Protein AF-A0A925RMU4-F1 (afdb_monomer_lite)

Structure (mmCIF, N/CA/C/O backbone):
data_AF-A0A925RMU4-F1
#
_entry.id   AF-A0A925RMU4-F1
#
loop_
_atom_site.group_PDB
_atom_site.id
_atom_site.type_symbol
_atom_site.label_atom_id
_atom_site.label_alt_id
_atom_site.label_comp_id
_atom_site.label_asym_id
_atom_site.label_entity_id
_atom_site.label_seq_id
_atom_site.pdbx_PDB_ins_code
_atom_site.Cartn_x
_atom_site.Cartn_y
_atom_site.Cartn_z
_atom_site.occupancy
_atom_site.B_iso_or_equiv
_atom_site.auth_seq_id
_atom_site.auth_comp_id
_atom_site.auth_asym_id
_atom_site.auth_atom_id
_atom_site.pdbx_PDB_model_num
ATOM 1 N N . MET A 1 1 ? 21.379 13.595 -15.249 1.00 82.19 1 MET A N 1
ATOM 2 C CA . MET A 1 1 ? 20.724 12.526 -14.472 1.00 82.19 1 MET A CA 1
ATOM 3 C C . MET A 1 1 ? 19.239 12.778 -14.579 1.00 82.19 1 MET A C 1
ATOM 5 O O . MET A 1 1 ? 18.848 13.923 -14.382 1.00 82.19 1 MET A O 1
ATOM 9 N N . ASP A 1 2 ? 18.471 11.778 -14.993 1.00 91.44 2 ASP A N 1
ATOM 10 C CA . ASP A 1 2 ? 17.013 11.878 -15.062 1.00 91.44 2 ASP A CA 1
ATOM 11 C C . ASP A 1 2 ? 16.416 11.297 -13.777 1.00 91.44 2 ASP A C 1
ATOM 13 O O . ASP A 1 2 ? 16.868 10.256 -13.301 1.00 91.44 2 ASP A O 1
ATOM 17 N N . PHE A 1 3 ? 15.457 12.013 -13.202 1.00 95.81 3 PHE A N 1
ATOM 18 C CA . PHE A 1 3 ? 14.775 11.676 -11.952 1.00 95.81 3 PHE A CA 1
ATOM 19 C C . PHE A 1 3 ? 13.262 11.535 -12.147 1.00 95.81 3 PHE A C 1
ATOM 21 O O . PHE A 1 3 ? 12.538 11.329 -11.171 1.00 95.81 3 PHE A O 1
ATOM 28 N N . ALA A 1 4 ? 12.769 11.690 -13.378 1.00 97.06 4 ALA A N 1
ATOM 29 C CA . ALA A 1 4 ? 11.366 11.488 -13.673 1.00 97.06 4 ALA A CA 1
ATOM 30 C C . ALA A 1 4 ? 11.007 9.999 -13.508 1.00 97.06 4 ALA A C 1
ATOM 32 O O . ALA A 1 4 ? 11.769 9.130 -13.941 1.00 97.06 4 ALA A O 1
ATOM 33 N N . PRO A 1 5 ? 9.859 9.682 -12.887 1.00 96.19 5 PRO A N 1
ATOM 34 C CA . PRO A 1 5 ? 9.368 8.314 -12.853 1.00 96.19 5 PRO A CA 1
ATOM 35 C C . PRO A 1 5 ? 8.984 7.844 -14.259 1.00 96.19 5 PRO A C 1
ATOM 37 O O . PRO A 1 5 ? 8.510 8.628 -15.085 1.00 96.19 5 PRO A O 1
ATOM 40 N N . THR A 1 6 ? 9.140 6.548 -14.513 1.00 96.50 6 THR A N 1
ATOM 41 C CA . THR A 1 6 ? 8.651 5.918 -15.745 1.00 96.50 6 THR A CA 1
ATOM 42 C C . THR A 1 6 ? 7.118 5.913 -15.787 1.00 96.50 6 THR A C 1
ATOM 44 O O . THR A 1 6 ? 6.444 6.073 -14.764 1.00 96.50 6 THR A O 1
ATOM 47 N N . GLU A 1 7 ? 6.532 5.697 -16.967 1.00 96.06 7 GLU A N 1
ATOM 48 C CA . GLU A 1 7 ? 5.070 5.598 -17.114 1.00 96.06 7 GLU A CA 1
ATOM 49 C C . GLU A 1 7 ? 4.464 4.479 -16.256 1.00 96.06 7 GLU A C 1
ATOM 51 O O . GLU A 1 7 ? 3.406 4.661 -15.649 1.00 96.06 7 GLU A O 1
ATOM 56 N N . GLU A 1 8 ? 5.167 3.352 -16.154 1.00 91.94 8 GLU A N 1
ATOM 57 C CA . GLU A 1 8 ? 4.804 2.221 -15.303 1.00 91.94 8 GLU A CA 1
ATOM 58 C C . GLU A 1 8 ? 4.818 2.602 -13.817 1.00 91.94 8 GLU A C 1
ATOM 60 O O . GLU A 1 8 ? 3.841 2.373 -13.102 1.00 91.94 8 GLU A O 1
ATOM 65 N N . GLN A 1 9 ? 5.872 3.281 -13.354 1.00 94.00 9 GLN A N 1
ATOM 66 C CA . GLN A 1 9 ? 5.957 3.774 -11.976 1.00 94.00 9 GLN A CA 1
ATOM 67 C C . GLN A 1 9 ? 4.837 4.772 -11.661 1.00 94.00 9 GLN A C 1
ATOM 69 O O . GLN A 1 9 ? 4.265 4.746 -10.569 1.00 94.00 9 GLN A O 1
ATOM 74 N N . LEU A 1 10 ? 4.477 5.631 -12.619 1.00 97.06 10 LEU A N 1
ATOM 75 C CA . LEU A 1 10 ? 3.345 6.546 -12.484 1.00 97.06 10 LEU A CA 1
ATOM 76 C C . LEU A 1 10 ? 2.003 5.804 -12.416 1.00 97.06 10 LEU A C 1
ATOM 78 O O . LEU A 1 10 ? 1.113 6.228 -11.679 1.00 97.06 10 LEU A O 1
ATOM 82 N N . LEU A 1 11 ? 1.835 4.710 -13.161 1.00 93.75 11 LEU A N 1
ATOM 83 C CA . LEU A 1 11 ? 0.629 3.881 -13.104 1.00 93.75 11 LEU A CA 1
ATOM 84 C C . LEU A 1 11 ? 0.482 3.207 -11.735 1.00 93.75 11 LEU A C 1
ATOM 86 O O . LEU A 1 11 ? -0.574 3.329 -11.110 1.00 93.75 11 LEU A O 1
ATOM 90 N N . ILE A 1 12 ? 1.557 2.597 -11.233 1.00 93.31 12 ILE A N 1
ATOM 91 C CA . ILE A 1 12 ? 1.613 1.994 -9.895 1.00 93.31 12 ILE A CA 1
ATOM 92 C C . ILE A 1 12 ? 1.291 3.038 -8.821 1.00 93.31 12 ILE A C 1
ATOM 94 O O . ILE A 1 12 ? 0.469 2.792 -7.937 1.00 93.31 12 ILE A O 1
ATOM 98 N N . GLN A 1 13 ? 1.890 4.230 -8.913 1.00 95.75 13 GLN A N 1
ATOM 99 C CA . GLN A 1 13 ? 1.631 5.319 -7.971 1.00 95.75 13 GLN A CA 1
ATOM 100 C C . GLN A 1 13 ? 0.149 5.721 -7.956 1.00 95.75 13 GLN A C 1
ATOM 102 O O . GLN A 1 13 ? -0.411 5.919 -6.876 1.00 95.75 13 GLN A O 1
ATOM 107 N N . ARG A 1 14 ? -0.489 5.845 -9.128 1.00 96.56 14 ARG A N 1
ATOM 108 C CA . ARG A 1 14 ? -1.919 6.182 -9.228 1.00 96.56 14 ARG A CA 1
ATOM 109 C C . ARG A 1 14 ? -2.794 5.108 -8.586 1.00 96.56 14 ARG A C 1
ATOM 111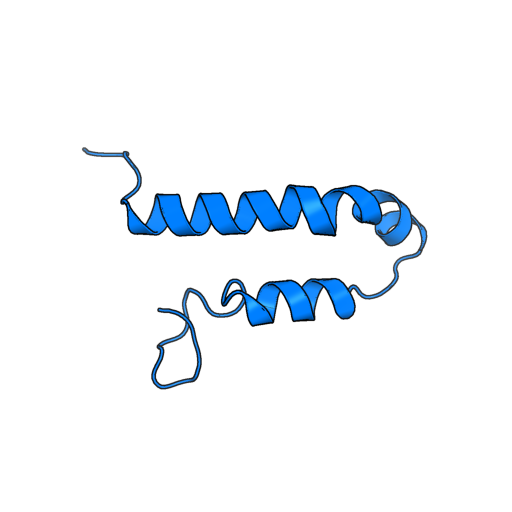 O O . ARG A 1 14 ? -3.613 5.438 -7.739 1.00 96.56 14 ARG A O 1
ATOM 118 N N . MET A 1 15 ? -2.561 3.836 -8.907 1.00 94.31 15 MET A N 1
ATOM 119 C CA . MET A 1 15 ? -3.301 2.721 -8.304 1.00 94.31 15 MET A CA 1
ATOM 120 C C . MET A 1 15 ? -3.161 2.692 -6.778 1.00 94.31 15 MET A C 1
ATOM 122 O O . MET A 1 15 ? -4.155 2.562 -6.066 1.00 94.31 15 MET A O 1
ATOM 126 N N . ALA A 1 16 ? -1.939 2.854 -6.262 1.00 95.38 16 ALA A N 1
ATOM 127 C CA . ALA A 1 16 ? -1.692 2.880 -4.823 1.00 95.38 16 ALA A CA 1
ATOM 128 C C . ALA A 1 16 ? -2.399 4.061 -4.137 1.00 95.38 16 ALA A C 1
ATOM 130 O O . ALA A 1 16 ? -2.966 3.897 -3.055 1.00 95.38 16 ALA A O 1
ATOM 131 N N . ARG A 1 17 ? -2.400 5.240 -4.775 1.00 97.44 17 ARG A N 1
ATOM 132 C CA . ARG A 1 17 ? -3.098 6.434 -4.281 1.00 97.44 17 ARG A CA 1
ATOM 133 C C . ARG A 1 17 ? -4.604 6.214 -4.196 1.00 97.44 17 ARG A C 1
ATOM 135 O O . ARG A 1 17 ? -5.184 6.485 -3.148 1.00 97.44 17 ARG A O 1
ATOM 142 N N . ASP A 1 18 ? -5.214 5.677 -5.246 1.00 96.00 18 ASP A N 1
ATOM 143 C CA . ASP A 1 18 ? -6.663 5.472 -5.298 1.00 96.00 18 ASP A CA 1
ATOM 144 C C . ASP A 1 18 ? -7.145 4.540 -4.178 1.00 96.00 18 ASP A C 1
ATOM 146 O O . ASP A 1 18 ? -8.148 4.817 -3.516 1.00 96.00 18 ASP A O 1
ATOM 150 N N . VAL A 1 19 ? -6.412 3.456 -3.909 1.00 94.75 19 VAL A N 1
ATOM 151 C CA . VAL A 1 19 ? -6.737 2.535 -2.808 1.00 94.75 19 VAL A CA 1
ATOM 152 C C . VAL A 1 19 ? -6.522 3.198 -1.457 1.00 94.75 19 VAL A C 1
ATOM 154 O O . VAL A 1 19 ? -7.363 3.080 -0.563 1.00 94.75 19 VAL A O 1
ATOM 157 N N . ALA A 1 20 ? -5.414 3.920 -1.291 1.00 96.56 20 ALA A N 1
ATOM 158 C CA . ALA A 1 20 ? -5.136 4.624 -0.049 1.00 96.56 20 ALA A CA 1
ATOM 159 C C . ALA A 1 20 ? -6.263 5.605 0.299 1.00 96.56 20 ALA A C 1
ATOM 161 O O . ALA A 1 20 ? -6.727 5.615 1.437 1.00 96.56 20 ALA A O 1
ATOM 162 N N . GLU A 1 21 ? -6.751 6.371 -0.674 1.00 97.62 21 GLU A N 1
ATOM 163 C CA . GLU A 1 21 ? -7.794 7.378 -0.470 1.00 97.62 21 GLU A CA 1
ATOM 164 C C . GLU A 1 21 ? -9.184 6.760 -0.277 1.00 97.62 21 GLU A C 1
ATOM 166 O O . GLU A 1 21 ? -9.937 7.192 0.597 1.00 97.62 21 GLU A O 1
ATOM 171 N N . ARG A 1 22 ? -9.538 5.727 -1.051 1.00 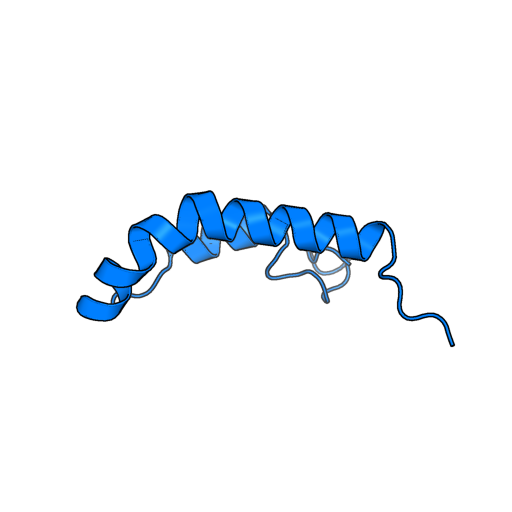95.06 22 ARG A N 1
ATOM 172 C CA . ARG A 1 22 ? -10.898 5.160 -1.047 1.00 95.06 22 ARG A CA 1
ATOM 173 C C . ARG A 1 22 ? -11.123 4.083 0.008 1.00 95.06 22 ARG A C 1
ATOM 175 O O . ARG A 1 22 ? -12.256 3.897 0.449 1.00 95.06 22 ARG A O 1
ATOM 182 N N . VAL A 1 23 ? -10.073 3.359 0.386 1.00 91.62 23 VAL A N 1
ATOM 183 C CA . VAL A 1 23 ? -10.172 2.126 1.182 1.00 91.62 23 VAL A CA 1
ATOM 184 C C . VAL A 1 23 ? -9.511 2.301 2.537 1.00 91.62 23 VAL A C 1
ATOM 186 O O . VAL A 1 23 ? -10.130 2.006 3.562 1.00 91.62 23 VAL A O 1
ATOM 189 N N . LEU A 1 24 ? -8.260 2.772 2.545 1.00 95.62 24 LEU A N 1
ATOM 190 C CA . LEU A 1 24 ? -7.439 2.804 3.754 1.00 95.62 24 LEU A CA 1
ATOM 191 C C . LEU A 1 24 ? -7.749 4.031 4.615 1.00 95.62 24 LEU A C 1
ATOM 193 O O . LEU A 1 24 ? -8.005 3.886 5.810 1.00 95.62 24 LEU A O 1
ATOM 197 N N . ALA A 1 25 ? -7.757 5.230 4.027 1.00 97.56 25 ALA A N 1
ATOM 198 C CA . ALA A 1 25 ? -7.903 6.489 4.754 1.00 97.56 25 ALA A CA 1
ATOM 199 C C . ALA A 1 25 ? -9.196 6.574 5.590 1.00 97.56 25 ALA A C 1
ATOM 201 O O . ALA A 1 25 ? -9.096 6.930 6.766 1.00 97.56 25 ALA A O 1
ATOM 202 N N . PRO A 1 26 ? -10.385 6.174 5.088 1.00 96.31 26 PRO A N 1
ATOM 203 C CA . PRO A 1 26 ? -11.618 6.237 5.878 1.00 96.31 26 PRO A CA 1
ATOM 204 C C . PRO A 1 26 ? -11.621 5.308 7.103 1.00 96.31 26 PRO A C 1
ATOM 206 O O . PRO A 1 26 ? -12.338 5.564 8.067 1.00 96.31 26 PRO A O 1
ATOM 209 N N . ARG A 1 27 ? -10.837 4.222 7.072 1.00 94.56 27 ARG A N 1
ATOM 210 C CA . ARG A 1 27 ? -10.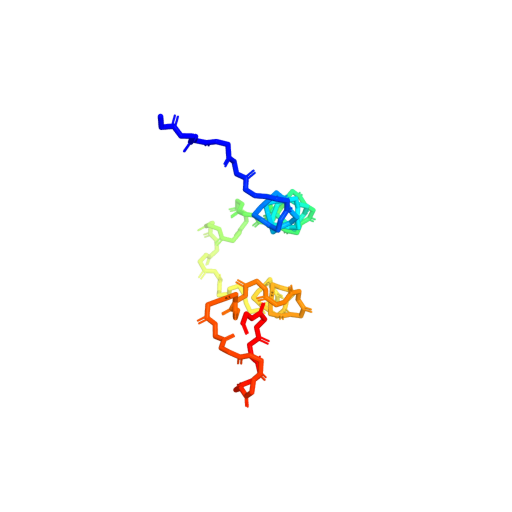796 3.186 8.122 1.00 94.56 27 ARG A CA 1
ATOM 211 C C . ARG A 1 27 ? -9.583 3.307 9.043 1.00 94.56 27 ARG A C 1
ATOM 213 O O . ARG A 1 27 ? -9.557 2.687 10.104 1.00 94.56 27 ARG A O 1
ATOM 220 N N . ALA A 1 28 ? -8.588 4.106 8.659 1.00 96.75 28 ALA A N 1
ATOM 221 C CA . ALA A 1 28 ? -7.288 4.167 9.318 1.00 96.75 28 ALA A CA 1
ATOM 222 C C . ALA A 1 28 ? -7.387 4.494 10.815 1.00 96.75 28 ALA A C 1
ATOM 224 O O . ALA A 1 28 ? -6.826 3.758 11.618 1.00 96.75 28 ALA A O 1
ATOM 225 N N . ALA A 1 29 ? -8.135 5.537 11.191 1.00 97.81 29 ALA A N 1
ATOM 226 C CA . ALA A 1 29 ? -8.247 5.966 12.587 1.00 97.81 29 ALA A CA 1
ATOM 227 C C . ALA A 1 29 ? -8.957 4.931 13.480 1.00 97.81 29 ALA A C 1
ATOM 229 O O . ALA A 1 29 ? -8.523 4.668 14.597 1.00 97.81 29 ALA A O 1
ATOM 230 N N . ALA A 1 30 ? -10.031 4.311 12.982 1.00 96.88 30 ALA A N 1
ATOM 231 C CA . ALA A 1 30 ? -10.756 3.282 13.729 1.00 96.88 30 ALA A CA 1
ATOM 232 C C . ALA A 1 30 ? -9.906 2.017 13.927 1.00 96.88 30 ALA A C 1
ATOM 234 O O . ALA A 1 30 ? -9.915 1.407 14.997 1.00 96.88 30 ALA A O 1
ATOM 235 N N . ARG A 1 31 ? -9.137 1.639 12.902 1.00 95.94 31 ARG A N 1
ATOM 236 C CA . ARG A 1 31 ? -8.204 0.515 12.974 1.00 95.94 31 ARG A CA 1
ATOM 237 C C . ARG A 1 31 ? -7.047 0.784 13.933 1.00 95.94 31 ARG A C 1
ATOM 239 O O . ARG A 1 31 ? -6.691 -0.103 14.694 1.00 95.94 31 ARG A O 1
ATOM 246 N N . ASP A 1 32 ? -6.484 1.990 13.909 1.00 97.94 32 ASP A N 1
ATOM 247 C CA . ASP A 1 32 ? -5.425 2.396 14.840 1.00 97.94 32 ASP A CA 1
ATOM 248 C C . ASP A 1 32 ? -5.895 2.288 16.298 1.00 97.94 32 ASP A C 1
ATOM 250 O O . ASP A 1 32 ? -5.229 1.672 17.125 1.00 97.94 32 ASP A O 1
ATOM 254 N N . LEU A 1 33 ? -7.107 2.776 16.584 1.00 98.31 33 LEU A N 1
ATOM 255 C CA . LEU A 1 33 ? -7.705 2.700 17.917 1.00 98.31 33 LEU A CA 1
ATOM 256 C C . LEU A 1 33 ? -8.002 1.262 18.372 1.00 98.31 33 LEU A C 1
ATOM 258 O O . LEU A 1 33 ? -7.831 0.938 19.545 1.00 98.31 33 LEU A O 1
ATOM 262 N N . SER A 1 34 ? -8.501 0.416 17.470 1.00 97.81 34 SER A N 1
ATOM 263 C CA . SER A 1 34 ? -8.912 -0.958 17.797 1.00 97.81 34 SER A CA 1
ATOM 264 C C . SER A 1 34 ? -7.757 -1.960 17.798 1.00 97.81 34 SER A C 1
ATOM 266 O O . SER A 1 34 ? -7.851 -2.999 18.450 1.00 97.81 34 SER A O 1
ATOM 268 N N . GLY A 1 35 ? -6.678 -1.678 17.065 1.00 96.75 35 GLY A N 1
ATOM 269 C CA . GLY A 1 35 ? -5.581 -2.617 16.841 1.00 96.75 35 GLY A CA 1
ATOM 270 C C . GLY A 1 35 ? -5.971 -3.834 15.993 1.00 96.75 35 GLY A C 1
ATOM 271 O O . GLY A 1 35 ? -5.238 -4.823 15.973 1.00 96.75 35 GLY A O 1
ATOM 272 N N . GLU A 1 36 ? -7.116 -3.797 15.307 1.00 97.06 36 GLU A N 1
ATOM 273 C CA . GLU A 1 36 ? -7.594 -4.919 14.501 1.00 97.06 36 GLU A CA 1
ATOM 274 C C . GLU A 1 36 ? -6.697 -5.191 13.286 1.00 97.06 36 GLU A C 1
ATOM 276 O O . GLU A 1 36 ? -6.199 -4.286 12.606 1.00 97.06 36 GLU A O 1
ATOM 281 N N . PHE A 1 37 ? -6.515 -6.478 12.981 1.00 96.50 37 PHE A N 1
ATOM 282 C CA . PHE A 1 37 ? -5.723 -6.895 11.832 1.00 96.50 37 PHE A CA 1
ATOM 283 C C . PHE A 1 37 ? -6.467 -6.600 10.509 1.00 96.50 37 PHE A C 1
ATOM 285 O O . PHE A 1 37 ? -7.583 -7.093 10.323 1.00 96.50 37 PHE A O 1
ATOM 292 N N . PRO A 1 38 ? -5.858 -5.867 9.551 1.00 95.44 38 PRO A N 1
ATOM 293 C CA . PRO A 1 38 ? -6.518 -5.364 8.338 1.00 95.44 38 PRO A CA 1
ATOM 294 C C . PRO A 1 38 ? -6.656 -6.422 7.230 1.00 95.44 38 PRO A C 1
ATOM 296 O O . PRO A 1 38 ? -6.185 -6.243 6.106 1.00 95.44 38 PRO A O 1
ATOM 299 N N . LEU A 1 39 ? -7.252 -7.578 7.526 1.00 95.31 39 LEU A N 1
ATOM 300 C CA . LEU A 1 39 ? -7.341 -8.670 6.549 1.00 95.31 39 LEU A CA 1
ATOM 301 C C . LEU A 1 39 ? -8.146 -8.275 5.300 1.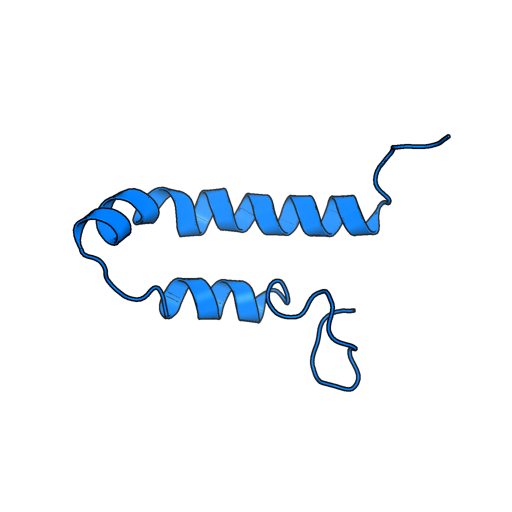00 95.31 39 LEU A C 1
ATOM 303 O O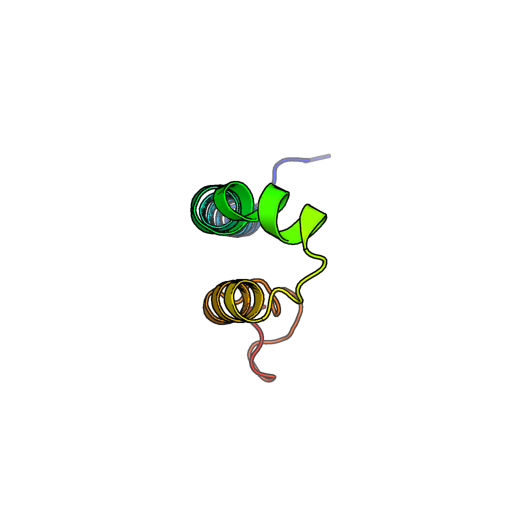 . LEU A 1 39 ? -7.825 -8.720 4.198 1.00 95.31 39 LEU A O 1
ATOM 307 N N . ALA A 1 40 ? -9.195 -7.468 5.465 1.00 92.62 40 ALA A N 1
ATOM 308 C CA . ALA A 1 40 ? -10.045 -7.041 4.359 1.00 92.62 40 ALA A CA 1
ATOM 309 C C . ALA A 1 40 ? -9.286 -6.106 3.406 1.00 92.62 40 ALA A C 1
ATOM 311 O O . ALA A 1 40 ? -9.261 -6.343 2.200 1.00 92.62 40 ALA A O 1
ATOM 312 N N . GLU A 1 41 ? -8.597 -5.106 3.951 1.00 94.00 41 GLU A N 1
ATOM 313 C CA . GLU A 1 41 ? -7.790 -4.155 3.192 1.00 94.00 41 GLU A CA 1
ATOM 314 C C . GLU A 1 41 ? -6.617 -4.846 2.488 1.00 94.00 41 GLU A C 1
ATOM 316 O O . GLU A 1 41 ? -6.329 -4.553 1.330 1.00 94.00 41 GLU A O 1
ATOM 321 N N . LEU A 1 42 ? -5.961 -5.806 3.150 1.00 94.75 42 LEU A N 1
ATOM 322 C CA . LEU A 1 42 ? -4.877 -6.581 2.540 1.00 94.75 42 LEU A CA 1
ATOM 323 C C . LEU A 1 42 ? -5.360 -7.420 1.353 1.00 94.75 42 LEU A C 1
ATOM 325 O O . LEU A 1 42 ? -4.651 -7.523 0.355 1.00 94.75 42 LEU A O 1
ATOM 329 N N . ARG A 1 43 ? -6.566 -7.997 1.425 1.00 93.75 43 ARG A N 1
ATOM 330 C CA . ARG A 1 43 ? -7.158 -8.726 0.291 1.00 93.75 43 ARG A CA 1
ATOM 331 C C . ARG A 1 43 ? -7.447 -7.810 -0.892 1.00 93.75 43 ARG A C 1
ATOM 333 O O . ARG A 1 43 ? -7.236 -8.220 -2.029 1.00 93.75 43 ARG A O 1
ATOM 340 N N . GLU A 1 44 ? -7.889 -6.586 -0.634 1.00 91.94 44 GLU A N 1
ATOM 341 C CA . GLU A 1 44 ? -8.126 -5.598 -1.687 1.00 91.94 44 GLU A CA 1
ATOM 342 C C . GLU A 1 44 ? -6.814 -5.171 -2.360 1.00 91.94 44 GLU A C 1
ATOM 344 O O . GLU A 1 44 ? -6.710 -5.201 -3.585 1.00 91.94 44 GLU A O 1
ATOM 349 N N . LEU A 1 45 ? -5.770 -4.895 -1.572 1.00 93.56 45 LEU A N 1
ATOM 350 C CA . LEU A 1 45 ? -4.427 -4.608 -2.088 1.00 93.56 45 LEU A CA 1
ATOM 351 C C . LEU A 1 45 ? -3.852 -5.780 -2.902 1.00 93.56 45 LEU A C 1
ATOM 353 O O . LEU A 1 45 ? -3.238 -5.560 -3.946 1.00 93.56 45 LEU A O 1
ATOM 357 N N . ALA A 1 46 ? -4.062 -7.019 -2.448 1.00 92.44 46 ALA A N 1
ATOM 358 C CA . ALA A 1 46 ? -3.628 -8.222 -3.157 1.00 92.44 46 ALA A CA 1
ATOM 359 C C . ALA A 1 46 ? -4.335 -8.381 -4.510 1.00 92.44 46 ALA A C 1
ATOM 361 O O . ALA A 1 46 ? -3.681 -8.675 -5.507 1.00 92.44 46 ALA A O 1
ATOM 362 N N . GLY A 1 4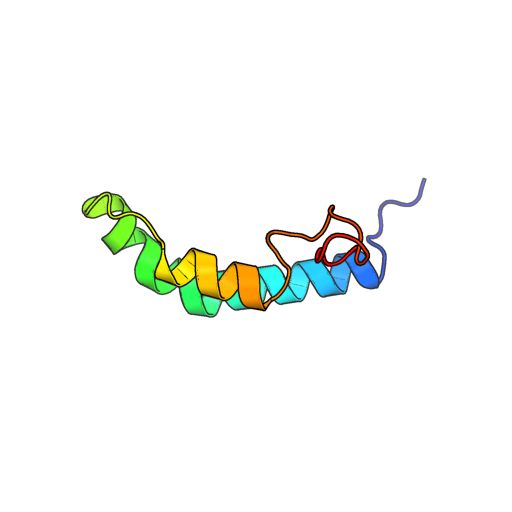7 ? -5.649 -8.138 -4.563 1.00 90.81 47 GLY A N 1
ATOM 363 C CA . GLY A 1 47 ? -6.431 -8.202 -5.803 1.00 90.81 47 GLY A CA 1
ATOM 364 C C . GLY A 1 47 ? -6.000 -7.184 -6.863 1.00 90.81 47 GLY A C 1
ATOM 365 O O . GLY A 1 47 ? -6.265 -7.381 -8.043 1.00 90.81 47 GLY A O 1
ATOM 366 N N . LEU A 1 48 ? -5.303 -6.124 -6.451 1.00 90.94 48 LEU A N 1
ATOM 367 C CA . LEU A 1 48 ? -4.741 -5.098 -7.331 1.00 90.94 48 LEU A CA 1
ATOM 368 C C . LEU A 1 48 ? -3.266 -5.345 -7.685 1.00 90.94 48 LEU A C 1
ATOM 370 O O . LEU A 1 48 ? -2.637 -4.487 -8.298 1.00 90.94 48 LEU A O 1
ATOM 374 N N . GLY A 1 49 ? -2.690 -6.474 -7.259 1.00 91.25 49 GLY A N 1
ATOM 375 C CA . GLY A 1 49 ? -1.285 -6.818 -7.495 1.00 91.25 49 GLY A CA 1
ATOM 376 C C . GLY A 1 49 ? -0.286 -6.012 -6.657 1.00 91.25 49 GLY A C 1
ATOM 377 O O . GLY A 1 49 ? 0.913 -6.273 -6.711 1.00 91.25 49 GLY A O 1
ATOM 378 N N . LEU A 1 50 ? -0.749 -5.077 -5.818 1.00 92.56 50 LEU A N 1
ATOM 379 C CA . LEU A 1 50 ? 0.113 -4.145 -5.081 1.00 92.56 50 LEU A CA 1
ATOM 380 C C . LEU A 1 50 ? 0.995 -4.837 -4.028 1.00 92.56 50 LEU A C 1
ATOM 382 O O . LEU A 1 50 ? 2.040 -4.307 -3.661 1.00 92.56 50 LEU A O 1
ATOM 386 N N . LEU A 1 51 ? 0.604 -6.028 -3.561 1.00 94.19 51 LEU A N 1
ATOM 387 C CA . LEU A 1 51 ? 1.413 -6.845 -2.644 1.00 94.19 51 LEU A CA 1
ATOM 388 C C . LEU A 1 51 ? 2.433 -7.751 -3.361 1.00 94.19 51 LEU A C 1
ATOM 390 O O . LEU A 1 51 ? 3.229 -8.406 -2.693 1.00 94.19 51 LEU A O 1
ATOM 394 N N . GLY A 1 52 ? 2.416 -7.790 -4.697 1.00 93.94 52 GLY A N 1
ATOM 395 C CA . GLY A 1 52 ? 3.253 -8.654 -5.535 1.00 93.94 52 GLY A CA 1
ATOM 396 C C . GLY A 1 52 ? 4.055 -7.913 -6.608 1.00 93.94 52 GLY A C 1
ATOM 397 O O . GLY A 1 52 ? 4.603 -8.568 -7.483 1.00 93.94 52 GLY A O 1
ATOM 398 N N . ILE A 1 53 ? 4.152 -6.579 -6.547 1.00 91.12 53 ILE A N 1
ATOM 399 C CA . ILE A 1 53 ? 4.803 -5.735 -7.575 1.00 91.12 53 ILE A CA 1
ATOM 400 C C . ILE A 1 53 ? 6.246 -6.147 -7.900 1.00 91.12 53 ILE A C 1
ATOM 402 O O . ILE A 1 53 ? 6.698 -5.971 -9.020 1.00 91.12 53 ILE A O 1
ATOM 406 N N . ALA A 1 54 ? 6.989 -6.665 -6.921 1.00 89.25 54 ALA A N 1
ATOM 407 C CA . ALA A 1 54 ? 8.379 -7.088 -7.110 1.00 89.25 54 ALA A CA 1
ATOM 408 C C . ALA A 1 54 ? 8.527 -8.607 -7.307 1.00 89.25 54 ALA A C 1
ATOM 410 O O . ALA A 1 54 ? 9.638 -9.137 -7.257 1.00 89.25 54 ALA A O 1
ATOM 411 N N . VAL A 1 55 ? 7.410 -9.322 -7.443 1.00 93.06 55 VAL A N 1
ATOM 412 C CA . VAL A 1 55 ? 7.380 -10.769 -7.639 1.00 93.06 55 VAL A CA 1
ATOM 413 C C . VAL A 1 55 ? 7.123 -11.035 -9.124 1.00 93.06 55 VAL A C 1
ATOM 415 O O . VAL A 1 55 ? 6.196 -10.443 -9.670 1.00 93.06 55 VAL A O 1
ATOM 418 N N . PRO A 1 56 ? 7.887 -11.938 -9.764 1.00 92.44 56 PRO A N 1
ATOM 419 C CA . PRO A 1 56 ? 7.662 -12.292 -11.157 1.00 92.44 56 PRO A CA 1
ATOM 420 C C . PRO A 1 56 ? 6.250 -12.826 -11.419 1.00 92.44 56 PRO A C 1
ATOM 422 O O . PRO A 1 56 ? 5.743 -13.645 -10.641 1.00 92.44 56 PRO A O 1
ATOM 425 N N . ASP A 1 57 ? 5.680 -12.495 -12.573 1.00 89.88 57 ASP A N 1
ATOM 426 C CA . ASP A 1 57 ? 4.407 -13.046 -13.065 1.00 89.88 57 ASP A CA 1
ATOM 427 C C . ASP A 1 57 ? 4.370 -14.585 -13.022 1.00 89.88 57 ASP A C 1
ATOM 429 O O . ASP A 1 57 ? 3.367 -15.191 -12.642 1.00 89.88 57 ASP A O 1
ATOM 433 N N . ALA A 1 58 ? 5.493 -15.247 -13.333 1.00 94.25 58 ALA A N 1
ATOM 434 C CA . ALA A 1 58 ? 5.613 -16.711 -13.305 1.00 94.25 58 ALA A CA 1
ATOM 435 C C . ALA A 1 58 ? 5.380 -17.331 -11.911 1.00 94.25 58 ALA A C 1
ATOM 437 O O . ALA A 1 58 ? 5.123 -18.530 -11.799 1.00 94.25 58 ALA A O 1
ATOM 438 N N . LEU A 1 59 ? 5.479 -16.524 -10.854 1.00 93.56 59 LEU A N 1
ATOM 439 C CA . LEU A 1 59 ? 5.223 -16.904 -9.466 1.00 93.56 59 LEU A CA 1
ATOM 440 C C . LEU A 1 59 ? 3.895 -16.332 -8.940 1.00 93.56 59 LEU A C 1
ATOM 442 O O . LEU A 1 59 ? 3.619 -16.436 -7.746 1.00 93.56 59 LEU A O 1
ATOM 446 N N . GLY A 1 60 ? 3.070 -15.749 -9.816 1.00 88.19 60 GLY A N 1
ATOM 447 C CA . GLY A 1 60 ? 1.801 -15.112 -9.463 1.00 88.19 60 GLY A CA 1
ATOM 448 C C . GLY A 1 60 ? 1.946 -13.691 -8.914 1.00 88.19 60 GLY A C 1
ATOM 449 O O . GLY A 1 60 ? 1.056 -13.232 -8.198 1.00 88.19 60 GLY A O 1
ATOM 450 N N . GLY A 1 61 ? 3.073 -13.028 -9.189 1.00 87.31 61 GLY A N 1
ATOM 451 C CA . GLY A 1 61 ? 3.274 -11.612 -8.896 1.00 87.31 61 GLY A CA 1
ATOM 452 C C . GLY A 1 61 ? 2.750 -10.690 -9.997 1.00 87.31 61 GLY A C 1
ATOM 453 O O . GLY A 1 61 ? 1.941 -11.113 -10.817 1.00 87.31 61 GLY A O 1
ATOM 454 N N . ALA A 1 62 ? 3.168 -9.426 -9.961 1.00 85.62 62 ALA A N 1
ATOM 455 C CA . ALA A 1 62 ? 2.733 -8.381 -10.893 1.00 85.62 62 ALA A CA 1
ATOM 456 C C . ALA A 1 62 ? 3.916 -7.635 -11.541 1.00 85.62 62 ALA A C 1
ATOM 458 O O . ALA A 1 62 ? 3.772 -6.464 -11.900 1.00 85.62 62 ALA A O 1
ATOM 459 N N . GLY A 1 63 ? 5.085 -8.277 -11.608 1.00 78.25 63 GLY A N 1
ATOM 460 C CA . GLY A 1 63 ? 6.318 -7.722 -12.170 1.00 78.25 63 GLY A CA 1
ATOM 461 C C . GLY A 1 63 ? 7.180 -8.758 -12.874 1.00 78.25 63 GLY A C 1
ATOM 462 O O . GLY A 1 63 ? 6.709 -9.893 -13.125 1.00 78.25 63 GLY A O 1
#

Radius of gyration: 14.3 Å; chains: 1; bounding box: 32×29×35 Å

pLDDT: mean 93.85, std 3.69, range [78.25, 98.31]

Sequence (63 aa):
MDFAPTEEQLLIQRMARDVAERVLAPRAAARDLSGEFPLAELRELAGLGLLGIAVPDALGGAG

Foldseek 3Di:
DDDDDDPVRVVLVVVVVVLCVPPCVVCVVVCVVVVDDPPVSVVVCVVVLVVQCVPDVVVVGND

Secondary structure (DSSP, 8-state):
---PPPHHHHHHHHHHHHHIIIIIHHHHHHHHHHT---HHHHHHHHHTTTTSTTS-GGGT---